Protein AF-A0ABD1MV03-F1 (afdb_monomer_lite)

Organism: NCBI:txid520843

Secondary structure (DSSP, 8-state):
---EEEEETTEETTEE---SS-EEEEEEEEETTTEEEEE--EE-GGG----

Radius of gyration: 13.04 Å; chains: 1; bounding box: 26×23×38 Å

Foldseek 3Di:
DDWAFDFFQCDDPNDGDPDPQGTWTWDWDQDPPPGIDIDTDRHDPVPDDDD

InterPro domains:
  IPR004207 Ferredoxin thioredoxin reductase, alpha chain [PF02941] (1-47)
  IPR008990 Electron transport accessory-like domain superfamily [SSF50090] (1-50)
  IPR044166 Ferredoxin-thioredoxin reductase, variable chain [PTHR46937] (1-51)

Sequence (51 aa):
MEGEIKQYVGLWKGKRISANLPYKVQFVTEIQGRGPVKFFPHLKEDEFDIV

pLDDT: mean 88.37, std 2.67, range [82.12, 92.94]

Structure (mmCIF, N/CA/C/O backbone):
data_AF-A0ABD1MV03-F1
#
_entry.id   AF-A0ABD1MV03-F1
#
loop_
_atom_site.group_PDB
_atom_site.id
_atom_site.type_symbol
_atom_site.label_atom_id
_atom_site.label_alt_id
_atom_site.label_comp_id
_atom_site.label_asym_id
_atom_site.label_entity_id
_atom_site.labe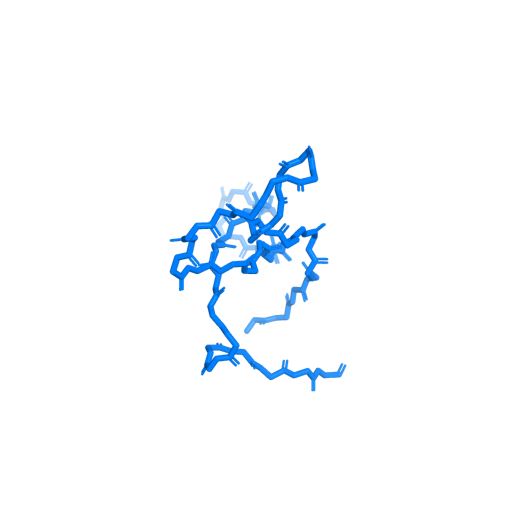l_seq_id
_atom_site.pdbx_PDB_ins_code
_atom_site.Cartn_x
_atom_site.Cartn_y
_atom_site.Cartn_z
_atom_site.occupancy
_atom_site.B_iso_or_equiv
_atom_site.auth_seq_id
_atom_site.auth_comp_id
_atom_site.auth_asym_id
_atom_site.auth_atom_id
_atom_site.pdbx_PDB_model_num
ATOM 1 N N . MET A 1 1 ? -7.539 -7.281 6.004 1.00 82.12 1 MET A N 1
ATOM 2 C CA . MET A 1 1 ? -8.001 -5.876 5.941 1.00 82.12 1 MET A CA 1
ATOM 3 C C . MET A 1 1 ? -8.165 -5.547 4.478 1.00 82.12 1 MET A C 1
ATOM 5 O O . MET A 1 1 ? -7.295 -5.932 3.711 1.00 82.12 1 MET A O 1
ATOM 9 N N . GLU A 1 2 ? -9.243 -4.876 4.103 1.00 85.56 2 GLU A N 1
ATOM 10 C CA . GLU A 1 2 ? -9.461 -4.438 2.722 1.00 85.56 2 GLU A CA 1
ATOM 11 C C . GLU A 1 2 ? -9.001 -2.986 2.574 1.00 85.56 2 GLU A C 1
ATOM 13 O O . GLU A 1 2 ? -9.115 -2.183 3.506 1.00 85.56 2 GLU A O 1
ATOM 18 N N . GLY A 1 3 ? -8.412 -2.662 1.428 1.00 87.50 3 GLY A N 1
ATOM 19 C CA . GLY A 1 3 ? -7.830 -1.354 1.159 1.00 87.50 3 GLY A CA 1
ATOM 20 C C . GLY A 1 3 ? -7.712 -1.096 -0.336 1.00 87.50 3 GLY A C 1
ATOM 21 O O . GLY A 1 3 ? -7.843 -2.005 -1.147 1.00 87.50 3 GLY A O 1
ATOM 22 N N . GLU A 1 4 ? -7.464 0.157 -0.702 1.00 89.12 4 GLU A N 1
ATOM 23 C CA . GLU A 1 4 ? -7.398 0.587 -2.103 1.00 89.12 4 GLU A CA 1
ATOM 24 C C . GLU A 1 4 ? -5.948 0.849 -2.521 1.00 89.12 4 GLU A C 1
ATOM 26 O O . GLU A 1 4 ? -5.213 1.556 -1.825 1.00 89.12 4 GLU A O 1
ATOM 31 N N . ILE A 1 5 ? -5.518 0.324 -3.671 1.00 89.00 5 ILE A N 1
ATOM 32 C CA . ILE A 1 5 ? -4.200 0.648 -4.233 1.00 89.00 5 ILE A CA 1
ATOM 33 C C . ILE A 1 5 ? -4.216 2.104 -4.694 1.00 89.00 5 ILE A C 1
ATOM 35 O O . ILE A 1 5 ? -4.863 2.465 -5.672 1.00 89.00 5 ILE A O 1
ATOM 39 N N . LYS A 1 6 ? -3.458 2.952 -4.000 1.00 89.62 6 LYS A N 1
ATOM 40 C CA . LYS A 1 6 ? -3.442 4.392 -4.259 1.00 89.62 6 LYS A CA 1
ATOM 41 C C . LYS A 1 6 ? -2.376 4.806 -5.259 1.00 89.62 6 LYS A C 1
ATOM 43 O O . LYS A 1 6 ? -2.559 5.767 -6.002 1.00 89.62 6 LYS A O 1
ATOM 48 N N . GLN A 1 7 ? -1.217 4.157 -5.210 1.00 87.62 7 GLN A N 1
ATOM 49 C CA . GLN A 1 7 ? -0.089 4.528 -6.052 1.00 87.62 7 GLN A CA 1
ATOM 50 C C . GLN A 1 7 ? 0.862 3.353 -6.268 1.00 87.62 7 GLN A C 1
ATOM 52 O O . GLN A 1 7 ? 1.166 2.613 -5.338 1.00 87.62 7 GLN A O 1
ATOM 57 N N . TYR A 1 8 ? 1.409 3.265 -7.479 1.00 87.19 8 TYR A N 1
ATOM 58 C CA . TYR A 1 8 ? 2.554 2.419 -7.792 1.00 87.19 8 TYR A CA 1
ATOM 59 C C . TYR A 1 8 ? 3.849 3.243 -7.724 1.00 87.19 8 TYR A C 1
ATOM 61 O O . TYR A 1 8 ? 4.044 4.170 -8.513 1.00 87.19 8 TYR A O 1
ATOM 69 N N . VAL A 1 9 ? 4.731 2.942 -6.769 1.00 85.31 9 VAL A N 1
ATOM 70 C CA . VAL A 1 9 ? 5.988 3.683 -6.535 1.00 85.31 9 VAL A CA 1
ATOM 71 C C . VAL A 1 9 ? 7.182 3.130 -7.319 1.00 85.31 9 VAL A C 1
ATOM 73 O O . VAL A 1 9 ? 8.273 3.693 -7.250 1.00 85.31 9 VAL A O 1
ATOM 76 N N . GLY A 1 10 ? 6.989 2.080 -8.126 1.00 84.06 10 GLY A N 1
ATOM 77 C CA . GLY A 1 10 ? 8.018 1.594 -9.057 1.00 84.06 10 GLY A CA 1
ATOM 78 C C . GLY A 1 10 ? 8.285 2.550 -10.230 1.00 84.06 10 GLY A C 1
ATOM 79 O O . GLY A 1 10 ? 9.276 2.403 -10.947 1.00 84.06 10 GLY A O 1
ATOM 80 N N . LEU A 1 11 ? 7.427 3.558 -10.418 1.00 86.06 11 LEU A N 1
ATOM 81 C CA . LEU A 1 11 ? 7.592 4.626 -11.396 1.00 86.06 11 LEU A CA 1
ATOM 82 C C . LEU A 1 11 ? 7.429 5.984 -10.716 1.00 86.06 11 LEU A C 1
ATOM 84 O O . LEU A 1 11 ? 6.404 6.279 -10.106 1.00 86.06 11 LEU A O 1
ATOM 88 N N . TRP A 1 12 ? 8.423 6.847 -10.879 1.00 88.06 12 TRP A N 1
ATOM 89 C CA . TRP A 1 12 ? 8.374 8.216 -10.385 1.00 88.06 12 TRP A CA 1
ATOM 90 C C . TRP A 1 12 ? 8.781 9.186 -11.480 1.00 88.06 12 TRP A C 1
ATOM 92 O O . TRP A 1 12 ? 9.914 9.153 -11.962 1.00 88.06 12 TRP A O 1
ATOM 102 N N . LYS A 1 13 ? 7.852 10.063 -11.880 1.00 87.75 13 LYS A N 1
ATOM 103 C CA . LYS A 1 13 ? 8.075 11.077 -12.927 1.00 87.75 13 LYS A CA 1
ATOM 104 C C . LYS A 1 13 ? 8.711 10.486 -14.203 1.00 87.75 13 LYS A C 1
ATOM 106 O O . LYS A 1 13 ? 9.645 11.055 -14.759 1.00 87.75 13 LYS A O 1
ATOM 111 N N . GLY A 1 14 ? 8.245 9.305 -14.618 1.00 87.38 14 GLY A N 1
ATOM 112 C CA . GLY A 1 14 ? 8.739 8.589 -15.802 1.00 87.38 14 GLY A CA 1
ATOM 113 C C . GLY A 1 14 ? 10.037 7.794 -15.607 1.00 87.38 14 GLY A C 1
ATOM 114 O O . GLY A 1 14 ? 10.445 7.081 -16.518 1.00 87.38 14 GLY A O 1
ATOM 115 N N . LYS A 1 15 ? 10.681 7.861 -14.434 1.00 88.62 15 LYS A N 1
ATOM 116 C CA . LYS A 1 15 ? 11.863 7.050 -14.106 1.00 88.62 15 LYS A CA 1
ATOM 117 C C . LYS A 1 15 ? 11.453 5.791 -13.343 1.00 88.62 15 LYS A C 1
ATOM 119 O O . LYS A 1 15 ? 10.635 5.868 -12.427 1.00 88.62 15 LYS A O 1
ATOM 124 N N . ARG A 1 16 ? 12.040 4.643 -13.698 1.00 87.38 16 ARG A N 1
ATOM 125 C CA . ARG A 1 16 ? 11.895 3.396 -12.931 1.00 87.38 16 ARG A CA 1
ATOM 126 C C . ARG A 1 16 ? 12.725 3.474 -11.652 1.00 87.38 16 ARG A C 1
ATOM 128 O O . ARG A 1 16 ? 13.907 3.805 -11.711 1.00 87.38 16 ARG A O 1
ATOM 135 N N . ILE A 1 17 ? 12.099 3.170 -10.521 1.00 88.56 17 ILE A N 1
ATOM 136 C CA . ILE A 1 17 ? 12.743 3.082 -9.207 1.00 88.56 17 ILE A CA 1
ATOM 137 C C . ILE A 1 17 ? 12.724 1.619 -8.767 1.00 88.56 17 ILE A C 1
ATOM 139 O O . ILE A 1 17 ? 11.725 0.927 -8.938 1.00 88.56 17 ILE A O 1
ATOM 143 N N . SER A 1 18 ? 13.821 1.150 -8.176 1.00 87.56 18 SER A N 1
ATOM 144 C CA . SER A 1 18 ? 13.973 -0.211 -7.649 1.00 87.56 18 SER A CA 1
ATOM 145 C C . SER A 1 18 ? 13.342 -0.375 -6.257 1.00 87.56 18 SER A C 1
ATOM 147 O O . SER A 1 18 ? 13.988 -0.867 -5.332 1.00 87.56 18 SER A O 1
ATOM 149 N N . ALA A 1 19 ? 12.105 0.094 -6.078 1.00 86.00 19 ALA A N 1
ATOM 150 C CA . ALA A 1 19 ? 11.369 -0.111 -4.835 1.00 86.00 19 ALA A CA 1
ATOM 151 C C . ALA A 1 19 ? 11.042 -1.604 -4.683 1.00 86.00 19 ALA A C 1
ATOM 153 O O . ALA A 1 19 ? 10.439 -2.201 -5.571 1.00 86.00 19 ALA A O 1
ATOM 154 N N . ASN A 1 20 ? 11.434 -2.203 -3.560 1.00 87.12 20 ASN A N 1
ATOM 155 C CA . ASN A 1 20 ? 11.152 -3.607 -3.252 1.00 87.12 20 ASN A CA 1
ATOM 156 C C . ASN A 1 20 ? 9.685 -3.855 -2.849 1.00 87.12 20 ASN A C 1
ATOM 158 O O . ASN A 1 20 ? 9.245 -4.995 -2.913 1.00 87.12 20 ASN A O 1
ATOM 162 N N . LEU A 1 21 ? 8.958 -2.811 -2.438 1.00 89.56 21 LEU A N 1
ATOM 163 C CA . LEU A 1 21 ? 7.535 -2.808 -2.077 1.00 89.56 21 LEU A CA 1
ATOM 164 C C . LEU A 1 21 ? 6.825 -1.746 -2.939 1.00 89.56 21 LEU A C 1
ATOM 166 O O . LEU A 1 21 ? 6.733 -0.580 -2.539 1.00 89.56 21 L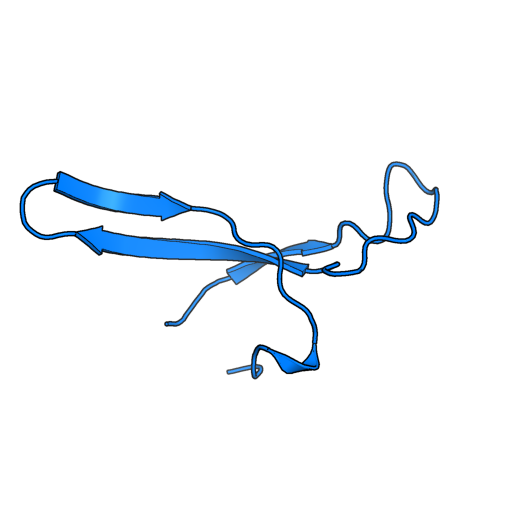EU A O 1
ATOM 170 N N . PRO A 1 22 ? 6.421 -2.079 -4.175 1.00 89.38 22 PRO A N 1
ATOM 171 C CA . PRO A 1 22 ? 6.036 -1.061 -5.143 1.00 89.38 22 PRO A CA 1
ATOM 172 C C . PRO A 1 22 ? 4.576 -0.594 -5.023 1.00 89.38 22 PRO A C 1
ATOM 174 O O . PRO A 1 22 ? 4.237 0.433 -5.615 1.00 89.38 22 PRO A O 1
ATOM 177 N N . TYR A 1 23 ? 3.719 -1.269 -4.253 1.00 91.00 23 TYR A N 1
ATOM 178 C CA . TYR A 1 23 ? 2.298 -0.928 -4.141 1.00 91.00 23 TYR A CA 1
ATOM 179 C C . TYR A 1 23 ? 2.010 -0.156 -2.866 1.00 91.00 23 TYR A C 1
ATOM 181 O O . TYR A 1 23 ? 2.074 -0.695 -1.768 1.00 91.00 23 TYR A O 1
ATOM 189 N N . LYS A 1 24 ? 1.642 1.115 -2.994 1.00 92.44 24 LYS A N 1
ATOM 190 C CA . LYS A 1 24 ? 1.172 1.917 -1.868 1.00 92.44 24 LYS A CA 1
ATOM 191 C C . LYS A 1 24 ? -0.334 1.743 -1.722 1.00 92.44 24 LYS A C 1
ATOM 193 O O . LYS A 1 24 ? -1.103 2.290 -2.518 1.00 92.44 24 LYS A O 1
ATOM 198 N N . VAL A 1 25 ? -0.746 1.016 -0.693 1.00 92.19 25 VAL A N 1
ATOM 199 C CA . VAL A 1 25 ? -2.156 0.719 -0.413 1.00 92.19 25 VAL A CA 1
ATOM 200 C C . VAL A 1 25 ? -2.683 1.686 0.640 1.00 92.19 25 VAL A C 1
ATOM 202 O O . VAL A 1 25 ? -1.945 2.135 1.510 1.00 92.19 25 VAL A O 1
ATOM 205 N N . GLN A 1 26 ? -3.943 2.084 0.537 1.00 92.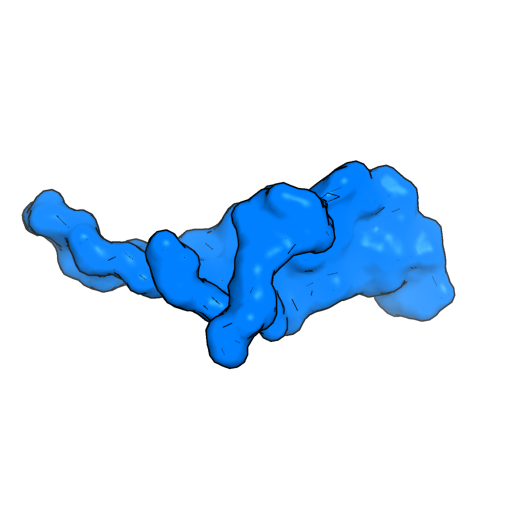38 26 GLN A N 1
ATOM 206 C CA . GLN A 1 26 ? -4.635 2.921 1.503 1.00 92.38 26 GLN A CA 1
ATOM 207 C C . GLN A 1 26 ? -5.542 2.042 2.355 1.00 92.38 26 GLN A C 1
ATOM 209 O O . GLN A 1 26 ? -6.504 1.475 1.843 1.00 92.38 26 GLN A O 1
ATOM 214 N N . PHE A 1 27 ? -5.285 2.017 3.660 1.00 92.50 27 PHE A N 1
ATOM 215 C CA . PHE A 1 27 ? -6.162 1.378 4.634 1.00 92.50 27 PHE A CA 1
ATOM 216 C C . PHE A 1 27 ? -6.817 2.427 5.527 1.00 92.50 27 PHE A C 1
ATOM 218 O O . PHE A 1 27 ? -6.220 3.460 5.857 1.00 92.50 27 PHE A O 1
ATOM 225 N N . VAL A 1 28 ? -8.054 2.145 5.921 1.00 91.56 28 VAL A N 1
ATOM 226 C CA . VAL A 1 28 ? -8.769 2.867 6.970 1.00 91.56 28 VAL A CA 1
ATOM 227 C C . VAL A 1 28 ? -9.164 1.831 8.009 1.00 91.56 28 VAL A C 1
ATOM 229 O O . VAL A 1 28 ? -9.852 0.870 7.684 1.00 91.56 28 VAL A O 1
ATOM 232 N N . THR A 1 29 ? -8.683 1.996 9.238 1.00 89.75 29 THR A N 1
ATOM 233 C CA . THR A 1 29 ? -8.989 1.089 10.349 1.00 89.75 29 THR A CA 1
ATOM 234 C C . THR A 1 29 ? -9.582 1.868 11.511 1.00 89.75 29 THR A C 1
ATOM 236 O O . THR A 1 29 ? -9.115 2.965 11.824 1.00 89.75 29 THR A O 1
ATOM 239 N N . GLU A 1 30 ? -10.615 1.330 12.148 1.00 88.12 30 GLU A N 1
ATOM 240 C CA . GLU A 1 30 ? -11.188 1.918 13.355 1.00 88.12 30 GLU A CA 1
ATOM 241 C C . GLU A 1 30 ? -10.430 1.421 14.584 1.00 88.12 30 GLU A C 1
ATOM 243 O O . GLU A 1 30 ? -10.436 0.233 14.905 1.00 88.12 30 GLU A O 1
ATOM 248 N N . ILE A 1 31 ? -9.762 2.340 15.284 1.00 88.56 31 ILE A N 1
ATOM 249 C CA . ILE A 1 31 ? -9.042 2.025 16.519 1.00 88.56 31 ILE A CA 1
ATOM 250 C C . ILE A 1 31 ? -9.894 2.468 17.706 1.00 88.56 31 ILE A C 1
ATOM 252 O O . ILE A 1 31 ? -10.253 3.646 17.827 1.00 88.56 31 ILE A O 1
ATOM 256 N N . GLN A 1 32 ? -10.188 1.525 18.606 1.00 84.62 32 GLN A N 1
ATOM 257 C CA . GLN A 1 32 ? -10.930 1.793 19.838 1.00 84.62 32 GLN A CA 1
ATOM 258 C C . GLN A 1 32 ? -10.232 2.898 20.649 1.00 84.62 32 GLN A C 1
ATOM 260 O O . GLN A 1 32 ? -9.044 2.810 20.950 1.00 84.62 32 GLN A O 1
ATOM 265 N N . GLY A 1 33 ? -10.969 3.967 20.964 1.00 87.88 33 GLY A N 1
ATOM 266 C CA . GLY A 1 33 ? -10.471 5.114 21.735 1.00 87.88 33 GLY A CA 1
ATOM 267 C C . GLY A 1 33 ? -9.809 6.241 20.928 1.00 87.88 33 GLY A C 1
ATOM 268 O O . GLY A 1 33 ? -9.492 7.275 21.509 1.00 87.88 33 GLY A O 1
ATOM 269 N N . ARG A 1 34 ? -9.628 6.095 19.607 1.00 84.12 34 ARG A N 1
ATOM 270 C CA . ARG A 1 34 ? -9.064 7.152 18.739 1.00 84.12 34 ARG A CA 1
ATOM 271 C C . ARG A 1 34 ? -9.962 7.514 17.555 1.00 84.12 34 ARG A C 1
ATOM 273 O O . ARG A 1 34 ? -9.938 8.661 17.117 1.00 84.12 34 ARG A O 1
ATOM 280 N N . GLY A 1 35 ? -10.744 6.557 17.054 1.00 88.31 35 GLY A N 1
ATOM 281 C CA . GLY A 1 35 ? -11.557 6.712 15.846 1.00 88.31 35 GLY A CA 1
ATOM 282 C C . GLY A 1 35 ? -10.855 6.186 14.584 1.00 88.31 35 GLY A C 1
ATOM 283 O O . GLY A 1 35 ? -9.893 5.415 14.694 1.00 88.31 35 GLY A O 1
ATOM 284 N N . PRO A 1 36 ? -11.328 6.561 13.380 1.00 89.94 36 PRO A N 1
ATOM 285 C CA . PRO A 1 36 ? -10.811 6.031 12.123 1.00 89.94 36 PRO A CA 1
ATOM 286 C C . PRO A 1 36 ? -9.409 6.572 11.817 1.00 89.94 36 PRO A C 1
ATOM 288 O O . PRO A 1 36 ? -9.190 7.780 11.700 1.00 89.94 36 PRO A O 1
ATOM 291 N N . VAL A 1 37 ? -8.448 5.666 11.644 1.00 91.44 37 VAL A N 1
ATOM 292 C CA . VAL A 1 37 ? -7.064 5.977 11.285 1.00 91.44 37 VAL A CA 1
ATOM 293 C C . VAL A 1 37 ? -6.799 5.556 9.849 1.00 91.44 37 VAL A C 1
ATOM 295 O O . VAL A 1 37 ? -6.924 4.389 9.480 1.00 91.44 37 VAL A O 1
ATOM 298 N N . LYS A 1 38 ? -6.381 6.533 9.045 1.00 92.19 38 LYS A N 1
ATOM 299 C CA . LYS A 1 38 ? -5.965 6.343 7.659 1.00 92.19 38 LYS A CA 1
ATOM 300 C C . LYS A 1 38 ? -4.448 6.225 7.578 1.00 92.19 38 LYS A C 1
ATOM 302 O O . LYS A 1 38 ? -3.7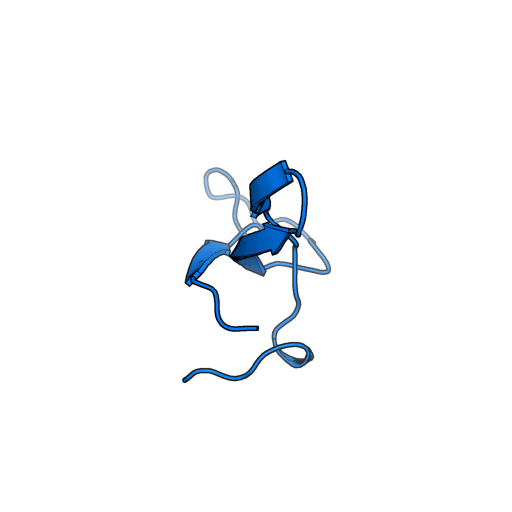41 7.134 8.012 1.00 92.19 38 LYS A O 1
ATOM 307 N N . PHE A 1 39 ? -3.951 5.141 6.992 1.00 90.88 39 PHE A N 1
ATOM 308 C CA . PHE A 1 39 ? -2.515 4.907 6.829 1.00 90.88 39 PHE A CA 1
ATOM 309 C C . PHE A 1 39 ? -2.188 4.243 5.487 1.00 90.88 39 PHE A C 1
ATOM 311 O O . PHE A 1 39 ? -3.073 3.750 4.785 1.00 90.88 39 PHE A O 1
ATOM 318 N N . PHE A 1 40 ? -0.905 4.300 5.111 1.00 92.94 40 PHE A N 1
ATOM 319 C CA . PHE A 1 40 ? -0.424 3.877 3.796 1.00 92.94 40 PHE A CA 1
ATOM 320 C C . PHE A 1 40 ? 0.817 2.983 3.896 1.00 92.94 40 PHE A C 1
ATOM 322 O O . PHE A 1 40 ? 1.936 3.507 3.902 1.00 92.94 40 PHE A O 1
ATOM 329 N N . PRO A 1 41 ? 0.658 1.657 3.993 1.00 91.81 41 PRO A N 1
ATOM 330 C CA . PRO A 1 41 ? 1.771 0.733 3.854 1.00 91.81 41 PRO A CA 1
ATOM 331 C C . PRO A 1 41 ? 2.164 0.559 2.381 1.00 91.81 41 PRO A C 1
ATOM 333 O O . PRO A 1 41 ? 1.358 0.756 1.467 1.00 91.81 41 PRO A O 1
ATOM 336 N N . HIS A 1 42 ? 3.423 0.182 2.176 1.00 91.38 42 HIS A N 1
ATOM 337 C CA . HIS A 1 42 ? 3.906 -0.312 0.894 1.00 91.38 42 HIS A CA 1
ATOM 338 C C . HIS A 1 42 ? 3.926 -1.838 0.960 1.00 91.38 42 HIS A C 1
ATOM 340 O O . HIS A 1 42 ? 4.520 -2.377 1.890 1.00 91.38 42 HIS A O 1
ATOM 346 N N . LEU A 1 43 ? 3.276 -2.493 0.002 1.00 89.12 43 LEU A N 1
ATOM 347 C CA . LEU A 1 43 ? 3.157 -3.944 -0.108 1.00 89.12 43 LEU A CA 1
ATOM 348 C C . LEU A 1 43 ? 3.768 -4.437 -1.424 1.00 89.12 43 LEU A C 1
ATOM 350 O O . LEU A 1 43 ? 3.939 -3.670 -2.386 1.00 89.12 43 LEU A O 1
ATOM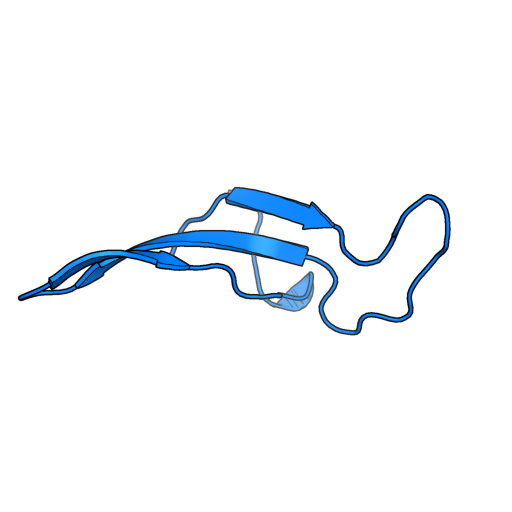 354 N N . LYS A 1 44 ? 4.099 -5.724 -1.458 1.00 90.00 44 LYS A N 1
ATOM 355 C CA . LYS A 1 44 ? 4.409 -6.473 -2.680 1.00 90.00 44 LYS A CA 1
ATOM 356 C C . LYS A 1 44 ? 3.185 -7.218 -3.200 1.00 90.00 44 LYS A C 1
ATOM 358 O O . LYS A 1 44 ? 2.200 -7.379 -2.495 1.00 90.00 44 LYS A O 1
ATOM 363 N N . GLU A 1 45 ? 3.288 -7.694 -4.436 1.00 85.50 45 GLU A N 1
ATOM 364 C CA . GLU A 1 45 ? 2.253 -8.488 -5.116 1.00 85.50 45 GLU A CA 1
ATOM 365 C C . GLU A 1 45 ? 1.954 -9.805 -4.404 1.00 85.50 45 GLU A C 1
ATOM 367 O O . GLU A 1 45 ? 0.833 -10.281 -4.473 1.00 85.50 45 GLU A O 1
ATOM 372 N N . ASP A 1 46 ? 2.933 -10.383 -3.705 1.00 89.94 46 ASP A N 1
ATOM 373 C CA . ASP A 1 46 ? 2.766 -11.621 -2.941 1.00 89.94 46 ASP A CA 1
ATOM 374 C C . ASP A 1 46 ? 2.109 -11.417 -1.564 1.00 89.94 46 ASP A C 1
ATOM 376 O O . ASP A 1 46 ? 1.812 -12.391 -0.878 1.00 89.94 46 ASP A O 1
ATOM 380 N N . GLU A 1 47 ? 1.872 -10.170 -1.146 1.00 87.44 47 GLU A N 1
ATOM 381 C CA . GLU A 1 47 ? 1.348 -9.840 0.186 1.00 87.44 47 GLU A CA 1
ATOM 382 C C . GLU A 1 47 ? -0.149 -9.481 0.189 1.00 87.44 47 GLU A C 1
ATOM 384 O O . GLU A 1 47 ? -0.712 -9.230 1.259 1.00 87.44 47 GLU A O 1
ATOM 389 N N . PHE A 1 48 ? -0.806 -9.427 -0.975 1.00 87.44 48 PHE A N 1
ATOM 390 C CA . PHE A 1 48 ? -2.236 -9.128 -1.077 1.00 87.44 48 PHE A CA 1
ATOM 391 C C . PHE A 1 48 ? -2.912 -9.887 -2.222 1.00 87.44 48 PHE A C 1
ATOM 393 O O . PHE A 1 48 ? -2.295 -10.174 -3.242 1.00 87.44 48 PHE A O 1
ATOM 400 N N . ASP A 1 49 ? -4.214 -10.121 -2.071 1.00 86.75 49 ASP A N 1
ATOM 401 C CA . ASP A 1 49 ? -5.080 -10.656 -3.119 1.00 86.75 49 ASP A CA 1
ATOM 402 C C . ASP A 1 49 ? -6.007 -9.561 -3.662 1.00 86.75 49 ASP A C 1
ATOM 404 O O . ASP A 1 49 ? -6.381 -8.624 -2.948 1.00 86.75 49 ASP A O 1
ATOM 408 N N . ILE A 1 50 ? -6.377 -9.675 -4.939 1.00 84.00 50 ILE A N 1
ATOM 409 C CA . ILE A 1 50 ? -7.364 -8.795 -5.575 1.00 84.00 50 ILE A CA 1
ATOM 410 C C . ILE A 1 50 ? -8.758 -9.342 -5.247 1.00 84.00 50 ILE A C 1
ATOM 412 O O . ILE 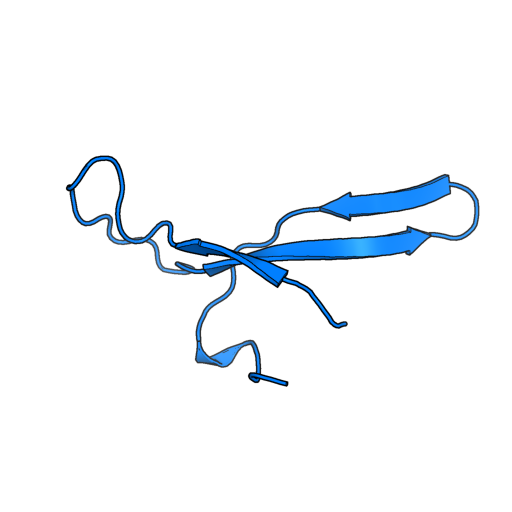A 1 50 ? -9.039 -10.507 -5.531 1.00 84.00 50 ILE A O 1
ATOM 416 N N . VAL A 1 51 ? -9.601 -8.497 -4.651 1.00 82.19 51 VAL A N 1
ATOM 417 C CA . VAL A 1 51 ? -10.998 -8.791 -4.280 1.00 82.19 51 VAL A CA 1
ATOM 418 C C . VAL A 1 51 ? -11.956 -8.209 -5.311 1.00 82.19 51 VAL A C 1
ATOM 420 O O . VAL A 1 51 ? -11.678 -7.086 -5.793 1.00 82.19 51 VAL A O 1
#